Protein AF-A0A918QQN8-F1 (afdb_monomer_lite)

Structure (mmCIF, N/CA/C/O backbone):
data_AF-A0A918QQN8-F1
#
_entry.id   AF-A0A918QQN8-F1
#
loop_
_atom_site.group_PDB
_atom_site.id
_atom_site.type_symbol
_atom_site.label_atom_id
_atom_site.label_alt_id
_atom_site.label_comp_id
_atom_site.label_asym_id
_atom_site.label_entity_id
_atom_site.label_seq_id
_atom_site.pdbx_PDB_ins_code
_atom_site.Cartn_x
_atom_site.Cartn_y
_atom_site.Cartn_z
_atom_site.occupancy
_atom_site.B_iso_or_equiv
_atom_site.auth_seq_id
_atom_site.auth_comp_id
_atom_site.auth_asym_id
_atom_site.auth_atom_id
_atom_site.pdbx_PDB_model_num
ATOM 1 N N . MET A 1 1 ? 0.305 -62.716 -52.089 1.00 30.80 1 MET A N 1
ATOM 2 C CA . MET A 1 1 ? 0.899 -63.540 -53.167 1.00 30.80 1 MET A CA 1
ATOM 3 C C . MET A 1 1 ? 0.843 -62.728 -54.464 1.00 30.80 1 MET A C 1
ATOM 5 O O . MET A 1 1 ? -0.052 -61.901 -54.563 1.00 30.80 1 MET A O 1
ATOM 9 N N . PRO A 1 2 ? 1.844 -62.836 -55.351 1.00 50.31 2 PRO A N 1
ATOM 10 C CA . PRO A 1 2 ? 2.782 -61.751 -55.673 1.00 50.31 2 PRO A CA 1
ATOM 11 C C . PRO A 1 2 ? 2.694 -61.256 -57.132 1.00 50.31 2 PRO A C 1
ATOM 13 O O . PRO A 1 2 ? 1.933 -61.794 -57.926 1.00 50.31 2 PRO A O 1
ATOM 16 N N . GLY A 1 3 ? 3.556 -60.298 -57.487 1.00 36.44 3 GLY A N 1
ATOM 17 C CA . GLY A 1 3 ? 3.970 -60.026 -58.872 1.00 36.44 3 GLY A CA 1
ATOM 18 C C . GLY A 1 3 ? 3.580 -58.627 -59.341 1.00 36.44 3 GLY A C 1
ATOM 19 O O . GLY A 1 3 ? 2.497 -58.152 -59.041 1.00 36.44 3 GLY A O 1
ATOM 20 N N . SER A 1 4 ? 4.379 -57.873 -60.079 1.00 41.34 4 SER A N 1
ATOM 21 C CA . SER A 1 4 ? 5.733 -58.041 -60.599 1.00 41.34 4 SER A CA 1
ATOM 22 C C . SER A 1 4 ? 6.119 -56.665 -61.141 1.00 41.34 4 SER A C 1
ATOM 24 O O . SER A 1 4 ? 5.297 -55.979 -61.745 1.00 41.34 4 SER A O 1
ATOM 26 N N . VAL A 1 5 ? 7.367 -56.262 -60.929 1.00 53.16 5 VAL A N 1
ATOM 27 C CA . VAL A 1 5 ? 7.973 -55.092 -61.577 1.00 53.16 5 VAL A CA 1
ATOM 28 C C . VAL A 1 5 ? 8.322 -55.455 -63.023 1.00 53.16 5 VAL A C 1
ATOM 30 O O . VAL A 1 5 ? 8.781 -56.574 -63.262 1.00 53.16 5 VAL A O 1
ATOM 33 N N . PRO A 1 6 ? 8.220 -54.502 -63.964 1.00 57.19 6 PRO A N 1
ATOM 34 C CA . PRO A 1 6 ? 9.236 -54.415 -65.006 1.00 57.19 6 PRO A CA 1
ATOM 35 C C . PRO A 1 6 ? 9.886 -53.026 -65.118 1.00 57.19 6 PRO A C 1
ATOM 37 O O . PRO A 1 6 ? 9.308 -51.981 -64.824 1.00 57.19 6 PRO A O 1
ATOM 40 N N . CYS A 1 7 ? 11.152 -53.076 -65.526 1.00 34.06 7 CYS A N 1
ATOM 41 C CA . CYS A 1 7 ? 12.150 -52.016 -65.576 1.00 34.06 7 CYS A CA 1
ATOM 42 C C . CYS A 1 7 ? 12.069 -51.110 -66.823 1.00 34.06 7 CYS A C 1
ATOM 44 O O . CYS A 1 7 ? 12.014 -51.649 -67.919 1.00 34.06 7 CYS A O 1
ATOM 46 N N . ARG A 1 8 ? 12.263 -49.788 -66.593 1.00 43.94 8 ARG A N 1
ATOM 47 C CA . ARG A 1 8 ? 13.105 -48.766 -67.302 1.00 43.94 8 ARG A CA 1
ATOM 48 C C . ARG A 1 8 ? 12.922 -48.544 -68.833 1.00 43.94 8 ARG A C 1
ATOM 50 O O . ARG A 1 8 ? 12.445 -49.450 -69.492 1.00 43.94 8 ARG A O 1
ATOM 57 N N . PRO A 1 9 ? 13.330 -47.393 -69.444 1.00 47.00 9 PRO A N 1
ATOM 58 C CA . PRO A 1 9 ? 14.461 -46.517 -69.068 1.00 47.00 9 PRO A CA 1
ATOM 59 C C . PRO A 1 9 ? 14.286 -44.989 -69.291 1.00 47.00 9 PRO A C 1
ATOM 61 O O . PRO A 1 9 ? 13.305 -44.523 -69.848 1.00 47.00 9 PRO A O 1
ATOM 64 N N . GLY A 1 10 ? 15.325 -44.229 -68.914 1.00 37.50 10 GLY A N 1
ATOM 65 C CA . GLY A 1 10 ? 15.794 -43.074 -69.695 1.00 37.50 10 GLY A CA 1
ATOM 66 C C . GLY A 1 10 ? 15.182 -41.712 -69.370 1.00 37.50 10 GLY A C 1
ATOM 67 O O . GLY A 1 10 ? 14.059 -41.410 -69.749 1.00 37.50 10 GLY A O 1
ATOM 68 N N . GLY A 1 11 ? 15.974 -40.842 -68.744 1.00 39.84 11 GLY A N 1
ATOM 69 C CA . GLY A 1 11 ? 15.631 -39.431 -68.596 1.00 39.84 11 GLY A CA 1
ATOM 70 C C . GLY A 1 11 ? 16.639 -38.690 -67.733 1.00 39.84 11 GLY A C 1
ATOM 71 O O . GLY A 1 11 ? 16.365 -38.393 -66.574 1.00 39.84 11 GLY A O 1
ATOM 72 N N . GLU A 1 12 ? 17.821 -38.420 -68.288 1.00 49.06 12 GLU A N 1
ATOM 73 C CA . GLU A 1 12 ? 18.809 -37.500 -67.723 1.00 49.06 12 GLU A CA 1
ATOM 74 C C . GLU A 1 12 ? 18.225 -36.078 -67.666 1.00 49.06 12 GLU A C 1
ATOM 76 O O . GLU A 1 12 ? 18.348 -35.270 -68.583 1.00 49.06 12 GLU A O 1
ATOM 81 N N . GLY A 1 13 ? 17.549 -35.774 -66.561 1.00 41.72 13 GLY A N 1
ATOM 82 C CA . GLY A 1 13 ? 17.044 -34.449 -66.227 1.00 41.72 13 GLY A CA 1
ATOM 83 C C . GLY A 1 13 ? 18.041 -33.690 -65.360 1.00 41.72 13 GLY A C 1
ATOM 84 O O . GLY A 1 13 ? 17.935 -33.688 -64.139 1.00 41.72 13 GLY A O 1
ATOM 85 N N . ARG A 1 14 ? 19.026 -33.074 -66.017 1.00 49.31 14 ARG A N 1
ATOM 86 C CA . ARG A 1 14 ? 19.792 -31.882 -65.609 1.00 49.31 14 ARG A CA 1
ATOM 87 C C . ARG A 1 14 ? 19.347 -31.270 -64.261 1.00 49.31 14 ARG A C 1
ATOM 89 O O . ARG A 1 14 ? 18.366 -30.535 -64.200 1.00 49.31 14 ARG A O 1
ATOM 96 N N . THR A 1 15 ? 20.106 -31.512 -63.190 1.00 47.78 15 THR A N 1
ATOM 97 C CA . THR A 1 15 ? 19.9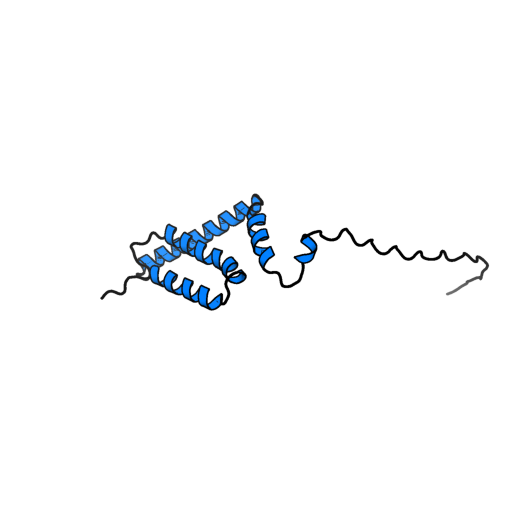47 -30.814 -61.903 1.00 47.78 15 THR A CA 1
ATOM 98 C C . THR A 1 15 ? 20.053 -29.298 -62.103 1.00 47.78 15 THR A C 1
ATOM 100 O O . THR A 1 15 ? 21.114 -28.833 -62.540 1.00 47.78 15 THR A O 1
ATOM 103 N N . PRO A 1 16 ? 19.033 -28.490 -61.761 1.00 48.69 16 PRO A N 1
ATOM 104 C CA . PRO A 1 16 ? 19.228 -27.055 -61.653 1.00 48.69 16 PRO A CA 1
ATOM 105 C C . PRO A 1 16 ? 20.166 -26.798 -60.472 1.00 48.69 16 PRO A C 1
ATOM 107 O O . PRO A 1 16 ? 19.935 -27.269 -59.355 1.00 48.69 16 PRO A O 1
ATOM 110 N N . ARG A 1 17 ? 21.254 -26.061 -60.725 1.00 49.69 17 ARG A N 1
ATOM 111 C CA . ARG A 1 17 ? 22.087 -25.477 -59.670 1.00 49.69 17 ARG A CA 1
ATOM 112 C C . ARG A 1 17 ? 21.149 -24.788 -58.680 1.00 49.69 17 ARG A C 1
ATOM 114 O O . ARG A 1 17 ? 20.506 -23.808 -59.043 1.00 49.69 17 ARG A O 1
ATOM 121 N N . ARG A 1 18 ? 21.084 -25.283 -57.440 1.00 46.62 18 ARG A N 1
ATOM 122 C CA . ARG A 1 18 ? 20.526 -24.520 -56.322 1.00 46.62 18 ARG A CA 1
ATOM 123 C C . ARG A 1 18 ? 21.328 -23.227 -56.237 1.00 46.62 18 ARG A C 1
ATOM 125 O O . ARG A 1 18 ? 22.468 -23.225 -55.776 1.00 46.62 18 ARG A O 1
ATOM 132 N N . THR A 1 19 ? 20.750 -22.136 -56.719 1.00 51.47 19 THR A N 1
ATOM 133 C CA . THR A 1 19 ? 21.184 -20.795 -56.365 1.00 51.47 19 THR A CA 1
ATOM 134 C C . THR A 1 19 ? 21.083 -20.699 -54.851 1.00 51.47 19 THR A C 1
ATOM 136 O O . THR A 1 19 ? 20.016 -20.830 -54.254 1.00 51.47 19 THR A O 1
ATOM 139 N N . ARG A 1 20 ? 22.245 -20.563 -54.215 1.00 48.91 20 ARG A N 1
ATOM 140 C CA . ARG A 1 20 ? 22.359 -20.197 -52.808 1.00 48.91 20 ARG A CA 1
ATOM 141 C C . ARG A 1 20 ? 21.507 -18.934 -52.613 1.00 48.91 20 ARG A C 1
ATOM 143 O O . ARG A 1 20 ? 21.721 -17.990 -53.375 1.00 48.91 20 ARG A O 1
ATOM 150 N N . PRO A 1 21 ? 20.548 -18.896 -51.670 1.00 48.25 21 PRO A N 1
ATOM 151 C CA . PRO A 1 21 ? 19.826 -17.662 -51.408 1.00 48.25 21 PRO A CA 1
ATOM 152 C C . PRO A 1 21 ? 20.854 -16.581 -51.072 1.00 48.25 21 PRO A C 1
ATOM 154 O O . PRO A 1 21 ? 21.801 -16.831 -50.315 1.00 48.25 21 PRO A O 1
ATOM 157 N N . ALA A 1 22 ? 20.701 -15.419 -51.706 1.00 54.31 22 ALA A N 1
ATOM 158 C CA . ALA A 1 22 ? 21.489 -14.242 -51.391 1.00 54.31 22 ALA A CA 1
ATOM 159 C C . ALA A 1 22 ? 21.465 -14.040 -49.871 1.00 54.31 22 ALA A C 1
ATOM 161 O O . ALA A 1 22 ? 20.416 -14.173 -49.235 1.00 54.31 22 ALA A O 1
ATOM 162 N N . ARG A 1 23 ? 22.635 -13.782 -49.273 1.00 54.88 23 ARG A N 1
ATOM 163 C CA . ARG A 1 23 ? 22.676 -13.329 -47.880 1.00 54.88 23 ARG A CA 1
ATOM 164 C C . ARG A 1 23 ? 21.786 -12.084 -47.791 1.00 54.88 23 ARG A C 1
ATOM 166 O O . ARG A 1 23 ? 21.899 -11.247 -48.684 1.00 54.88 23 ARG A O 1
ATOM 173 N N . PRO A 1 24 ? 20.923 -11.955 -46.769 1.00 50.28 24 PRO A N 1
ATOM 174 C CA . PRO A 1 24 ? 20.200 -10.712 -46.567 1.00 50.28 24 PRO A CA 1
ATOM 175 C C . PRO A 1 24 ? 21.231 -9.587 -46.457 1.00 50.28 24 PRO A C 1
ATOM 177 O O . PRO A 1 24 ? 22.166 -9.677 -45.655 1.00 50.28 24 PRO A O 1
ATOM 180 N N . GLU A 1 25 ? 21.084 -8.590 -47.328 1.00 49.50 25 GLU A N 1
ATOM 181 C CA . GLU A 1 25 ? 21.825 -7.333 -47.278 1.00 49.50 25 GLU A CA 1
ATOM 182 C C . GLU A 1 25 ? 21.813 -6.821 -45.828 1.00 49.50 25 GLU A C 1
ATOM 184 O O . GLU A 1 25 ? 20.748 -6.825 -45.195 1.00 49.50 25 GLU A O 1
ATOM 189 N N . PRO A 1 26 ? 22.964 -6.427 -45.254 1.00 50.88 26 PRO A N 1
ATOM 190 C CA . PRO A 1 26 ? 22.969 -5.813 -43.940 1.00 50.88 26 PRO A CA 1
ATOM 191 C C . PRO A 1 26 ? 22.121 -4.543 -44.020 1.00 50.88 26 PRO A C 1
ATOM 193 O O . PRO A 1 26 ? 22.478 -3.581 -44.696 1.00 50.88 26 PRO A O 1
ATOM 196 N N . GLY A 1 27 ? 20.967 -4.572 -43.347 1.00 51.53 27 GLY A N 1
ATOM 197 C CA . GLY A 1 27 ? 20.095 -3.412 -43.216 1.00 51.53 27 GLY A CA 1
ATOM 198 C C . GLY A 1 27 ? 20.876 -2.196 -42.703 1.00 51.53 27 GLY A C 1
ATOM 199 O O . GLY A 1 27 ? 21.907 -2.362 -42.039 1.00 51.53 27 GLY A O 1
ATOM 200 N N . PRO A 1 28 ? 20.407 -0.976 -43.013 1.00 51.06 28 PRO A N 1
ATOM 201 C CA . PRO A 1 28 ? 21.140 0.254 -42.741 1.00 51.06 28 PRO A CA 1
ATOM 202 C C . PRO A 1 28 ? 21.616 0.301 -41.280 1.00 51.06 28 PRO A C 1
ATOM 204 O O . PRO A 1 28 ? 20.854 -0.062 -40.374 1.00 51.06 28 PRO A O 1
ATOM 207 N N . PRO A 1 29 ? 22.862 0.733 -41.013 1.00 45.00 29 PRO A N 1
ATOM 208 C CA . PRO A 1 29 ? 23.375 0.782 -39.656 1.00 45.00 29 PRO A CA 1
ATOM 209 C C . PRO A 1 29 ? 22.547 1.769 -38.828 1.00 45.00 29 PRO A C 1
ATOM 211 O O . PRO A 1 29 ? 22.652 2.981 -38.989 1.00 45.00 29 PRO A O 1
ATOM 214 N N . GLY A 1 30 ? 21.745 1.231 -37.906 1.00 48.59 30 GLY A N 1
ATOM 215 C CA . GLY A 1 30 ? 21.179 2.003 -36.804 1.00 48.59 30 GLY A CA 1
ATOM 216 C C . GLY A 1 30 ? 19.660 2.135 -36.747 1.00 48.59 30 GLY A C 1
ATOM 217 O O . GLY A 1 30 ? 19.172 3.217 -36.432 1.00 48.59 30 GLY A O 1
ATOM 218 N N . SER A 1 31 ? 18.889 1.049 -36.862 1.00 46.59 31 SER A N 1
ATOM 219 C CA . SER A 1 31 ? 17.668 0.999 -36.047 1.00 46.59 31 SER A CA 1
ATOM 220 C C . SER A 1 31 ? 18.111 0.887 -34.583 1.00 46.59 31 SER A C 1
ATOM 222 O O . SER A 1 31 ? 18.563 -0.178 -34.149 1.00 46.59 31 SER A O 1
ATOM 224 N N . ARG A 1 32 ? 18.039 1.992 -33.824 1.00 52.75 32 ARG A N 1
ATOM 225 C CA . ARG A 1 32 ? 18.412 2.060 -32.393 1.00 52.75 32 ARG A CA 1
ATOM 226 C C . ARG A 1 32 ? 17.832 0.902 -31.567 1.00 52.75 32 ARG A C 1
ATOM 228 O O . ARG A 1 32 ? 18.455 0.493 -30.598 1.00 52.75 32 ARG A O 1
ATOM 235 N N . SER A 1 33 ? 16.715 0.321 -31.996 1.00 49.38 33 SER A N 1
ATOM 236 C CA . SER A 1 33 ? 16.014 -0.811 -31.384 1.00 49.38 33 SER A CA 1
ATOM 237 C C . SER A 1 33 ? 16.868 -2.081 -31.233 1.00 49.38 33 SER A C 1
ATOM 239 O O . SER A 1 33 ? 16.809 -2.745 -30.204 1.00 49.38 33 SER A O 1
ATOM 241 N N . GLY A 1 34 ? 17.738 -2.401 -32.200 1.00 48.09 34 GLY A N 1
ATOM 242 C CA . GLY A 1 34 ? 18.503 -3.660 -32.196 1.00 48.09 34 GLY A CA 1
ATOM 243 C C . GLY A 1 34 ? 19.565 -3.763 -31.093 1.00 48.09 34 GLY A C 1
ATOM 244 O O . GLY A 1 34 ? 19.986 -4.859 -30.730 1.00 48.09 34 GLY A O 1
ATOM 245 N N . ARG A 1 35 ? 19.990 -2.630 -30.518 1.00 46.50 35 ARG A N 1
ATOM 246 C CA . ARG A 1 35 ? 20.992 -2.591 -29.440 1.00 46.50 35 ARG A CA 1
ATOM 247 C C . ARG A 1 35 ? 20.383 -2.833 -28.053 1.00 46.50 35 ARG A C 1
ATOM 249 O O . ARG A 1 35 ? 21.113 -3.213 -27.141 1.00 46.50 35 ARG A O 1
ATOM 256 N N . PHE A 1 36 ? 19.067 -2.669 -27.907 1.00 46.59 36 PHE A N 1
ATOM 257 C CA . PHE A 1 36 ? 18.356 -2.778 -26.628 1.00 46.59 36 PHE A CA 1
ATOM 258 C C . PHE A 1 36 ? 17.763 -4.168 -26.352 1.00 46.59 36 PHE A C 1
ATOM 260 O O . PHE A 1 36 ? 17.348 -4.433 -25.231 1.00 46.59 36 PHE A O 1
ATOM 267 N N . HIS A 1 37 ? 17.804 -5.093 -27.318 1.00 50.19 37 HIS A N 1
ATOM 268 C CA . HIS A 1 37 ? 17.342 -6.481 -27.150 1.00 50.19 37 HIS A CA 1
ATOM 269 C C . HIS A 1 37 ? 18.414 -7.444 -26.606 1.00 50.19 37 HIS A C 1
ATOM 271 O O . HIS A 1 37 ? 18.256 -8.663 -26.689 1.00 50.19 37 HIS A O 1
ATOM 277 N N . ARG A 1 38 ? 19.524 -6.939 -26.046 1.00 41.06 38 ARG A N 1
ATOM 278 C CA . ARG A 1 38 ? 20.505 -7.814 -25.392 1.00 41.06 38 ARG A CA 1
ATOM 279 C C . ARG A 1 38 ? 19.979 -8.298 -24.032 1.00 41.06 38 ARG A C 1
ATOM 281 O O . ARG A 1 38 ? 19.536 -7.469 -23.233 1.00 41.06 38 ARG A O 1
ATOM 288 N N . PRO A 1 39 ? 20.095 -9.604 -23.722 1.00 43.88 39 PRO A N 1
ATOM 289 C CA . PRO A 1 39 ? 19.840 -10.120 -22.380 1.00 43.88 39 PRO A CA 1
ATOM 290 C C . PRO A 1 39 ? 20.684 -9.345 -21.358 1.00 43.88 39 PRO A C 1
ATOM 292 O O . PRO A 1 39 ? 21.909 -9.328 -21.457 1.00 43.88 39 PRO A O 1
ATOM 295 N N . GLY A 1 40 ? 20.028 -8.656 -20.419 1.00 51.44 40 GLY A N 1
ATOM 296 C CA . GLY A 1 40 ? 20.685 -7.865 -19.368 1.00 51.44 40 GLY A CA 1
ATOM 297 C C . GLY A 1 40 ? 20.325 -6.374 -19.316 1.00 51.44 40 GLY A C 1
ATOM 298 O O . GLY A 1 40 ? 20.652 -5.725 -18.326 1.00 51.44 40 GLY A O 1
ATOM 299 N N . PHE A 1 41 ? 19.612 -5.820 -20.306 1.00 43.00 41 PHE A N 1
ATOM 300 C CA . PHE A 1 41 ? 19.218 -4.403 -20.295 1.00 43.00 41 PHE A CA 1
ATOM 301 C C . PHE A 1 41 ? 17.875 -4.186 -19.567 1.00 43.00 41 PHE A C 1
ATOM 303 O O . PHE A 1 41 ? 16.804 -4.193 -20.166 1.00 43.00 41 PHE A O 1
ATOM 310 N N . ARG A 1 42 ? 17.920 -4.013 -18.239 1.00 52.38 42 ARG A N 1
ATOM 311 C CA . ARG A 1 42 ? 16.724 -3.912 -17.367 1.00 52.38 42 ARG A CA 1
ATOM 312 C C . ARG A 1 42 ? 15.996 -2.556 -17.418 1.00 52.38 42 ARG A C 1
ATOM 314 O O . ARG A 1 42 ? 14.915 -2.438 -16.855 1.00 52.38 42 ARG A O 1
ATOM 321 N N . GLY A 1 43 ? 16.554 -1.551 -18.101 1.00 48.34 43 GLY A N 1
ATOM 322 C CA . GLY A 1 43 ? 15.974 -0.201 -18.194 1.00 48.34 43 GLY A CA 1
ATOM 323 C C . GLY A 1 43 ? 14.815 -0.048 -19.190 1.00 48.34 43 GLY A C 1
ATOM 324 O O . GLY A 1 43 ? 14.014 0.867 -19.044 1.00 48.34 43 GLY A O 1
ATOM 325 N N . PHE A 1 44 ? 14.679 -0.950 -20.171 1.00 45.75 44 PHE A N 1
ATOM 326 C CA . PHE A 1 44 ? 13.593 -0.899 -21.167 1.00 45.75 44 PHE A CA 1
ATOM 327 C C . PHE A 1 44 ? 12.228 -1.317 -20.583 1.00 45.75 44 PHE A C 1
ATOM 329 O O . PHE A 1 44 ? 11.191 -0.831 -21.017 1.00 45.75 44 PHE A O 1
ATOM 336 N N . LEU A 1 45 ? 12.218 -2.141 -19.529 1.00 50.84 45 LEU A N 1
ATOM 337 C CA . LEU A 1 45 ? 10.987 -2.667 -18.921 1.00 50.84 45 LEU A CA 1
ATOM 338 C C . LEU A 1 45 ? 10.180 -1.610 -18.144 1.00 50.84 45 LEU A C 1
ATOM 340 O O . LEU A 1 45 ? 8.978 -1.777 -17.958 1.00 50.84 45 LEU A O 1
ATOM 344 N N . PHE A 1 46 ? 10.811 -0.509 -17.724 1.00 47.31 46 PHE A N 1
ATOM 345 C CA . PHE A 1 46 ? 10.133 0.573 -16.995 1.00 47.31 46 PHE A CA 1
ATOM 346 C C . PHE A 1 46 ? 9.452 1.582 -17.911 1.00 47.31 46 PHE A C 1
ATOM 348 O O . PHE A 1 46 ? 8.476 2.194 -17.495 1.00 47.31 46 PHE A O 1
ATOM 355 N N . ALA A 1 47 ? 9.941 1.734 -19.144 1.00 45.50 47 ALA A N 1
ATOM 356 C CA . ALA A 1 47 ? 9.288 2.558 -20.155 1.00 45.50 47 ALA A CA 1
ATOM 357 C C . ALA A 1 47 ? 8.084 1.833 -20.781 1.00 45.50 47 ALA A C 1
ATOM 359 O O . ALA A 1 47 ? 7.092 2.474 -21.112 1.00 45.50 47 ALA A O 1
ATOM 360 N N . ASP A 1 48 ? 8.150 0.502 -20.898 1.00 49.91 48 ASP A N 1
ATOM 361 C CA . ASP A 1 48 ? 7.091 -0.294 -21.525 1.00 49.91 48 ASP A CA 1
ATOM 362 C C . ASP A 1 48 ? 5.914 -0.563 -20.568 1.00 49.91 48 ASP A C 1
ATOM 364 O O . ASP A 1 48 ? 4.765 -0.570 -20.987 1.00 49.91 48 ASP A O 1
ATOM 368 N N . ALA A 1 49 ? 6.147 -0.693 -19.255 1.00 53.50 49 ALA A N 1
ATOM 369 C CA . ALA A 1 49 ? 5.071 -0.929 -18.283 1.00 53.50 49 ALA A CA 1
ATOM 370 C C . ALA A 1 49 ? 4.140 0.286 -18.084 1.00 53.50 49 ALA A C 1
ATOM 372 O O . ALA A 1 49 ? 2.924 0.125 -17.976 1.00 53.50 49 ALA A O 1
ATOM 373 N N . THR A 1 50 ? 4.685 1.506 -18.066 1.00 54.31 50 THR A N 1
ATOM 374 C CA . THR A 1 50 ? 3.884 2.744 -18.051 1.00 54.31 50 THR A CA 1
ATOM 375 C C . THR A 1 50 ? 3.244 3.018 -19.407 1.00 54.31 50 THR A C 1
ATOM 377 O O . THR A 1 50 ? 2.100 3.461 -19.442 1.00 54.31 50 THR A O 1
ATOM 380 N N . ALA A 1 51 ? 3.912 2.684 -20.518 1.00 51.94 51 ALA A N 1
ATOM 381 C CA . ALA A 1 51 ? 3.310 2.754 -21.850 1.00 51.94 51 ALA A CA 1
ATOM 382 C C . ALA A 1 51 ? 2.140 1.762 -22.022 1.00 51.94 51 ALA A C 1
ATOM 384 O O . ALA A 1 51 ? 1.096 2.144 -22.547 1.00 51.94 51 ALA A O 1
ATOM 385 N N . LEU A 1 52 ? 2.253 0.526 -21.514 1.00 50.09 52 LEU A N 1
ATOM 386 C CA . LEU A 1 52 ? 1.158 -0.454 -21.496 1.00 50.09 52 LEU A CA 1
ATOM 387 C C . LEU A 1 52 ? -0.003 -0.022 -20.590 1.00 50.09 52 LEU A C 1
ATOM 389 O O . LEU A 1 52 ? -1.154 -0.309 -20.910 1.00 50.09 52 LEU A O 1
ATOM 393 N N . ALA A 1 53 ? 0.255 0.713 -19.504 1.00 56.12 53 ALA A N 1
ATOM 394 C CA . ALA A 1 53 ? -0.803 1.266 -18.652 1.00 56.12 53 ALA A CA 1
ATOM 395 C C . ALA A 1 53 ? -1.715 2.281 -19.380 1.00 56.12 53 ALA A C 1
ATOM 397 O O . ALA A 1 53 ? -2.785 2.615 -18.870 1.00 56.12 53 ALA A O 1
ATOM 398 N N . HIS A 1 54 ? -1.322 2.751 -20.572 1.00 55.75 54 HIS A N 1
ATOM 399 C CA . HIS A 1 54 ? -2.130 3.617 -21.433 1.00 55.75 54 HIS A CA 1
ATOM 400 C C . HIS A 1 54 ? -3.007 2.860 -22.444 1.00 55.75 54 HIS A C 1
ATOM 402 O O . HIS A 1 54 ? -3.799 3.496 -23.141 1.00 55.75 54 HIS A O 1
ATOM 408 N N . ALA A 1 55 ? -2.932 1.525 -22.512 1.00 59.19 55 ALA A N 1
ATOM 409 C CA . ALA A 1 55 ? -3.968 0.747 -23.186 1.00 59.19 55 ALA A CA 1
ATOM 410 C C . ALA A 1 55 ? -5.268 0.855 -22.361 1.00 59.19 55 ALA A C 1
ATOM 412 O O . ALA A 1 55 ? -5.245 0.533 -21.173 1.00 59.19 55 ALA A O 1
ATOM 413 N N . PRO A 1 56 ? -6.390 1.330 -22.932 1.00 63.31 56 PRO A N 1
ATOM 414 C CA . PRO A 1 56 ? -7.538 1.810 -22.156 1.00 63.31 56 PRO A CA 1
ATOM 415 C C . PRO A 1 56 ? -8.147 0.744 -21.234 1.00 63.31 56 PRO A C 1
ATOM 417 O O . PRO A 1 56 ? -8.375 1.020 -20.054 1.00 63.31 56 PRO A O 1
ATOM 420 N N . ASP A 1 57 ? -8.314 -0.482 -21.732 1.00 70.75 57 ASP A N 1
ATOM 421 C CA . ASP A 1 57 ? -8.888 -1.592 -20.960 1.00 70.75 57 ASP A CA 1
ATOM 422 C C . ASP A 1 57 ? -7.932 -2.082 -19.861 1.00 70.75 57 ASP A C 1
ATOM 424 O O . ASP A 1 57 ? -8.344 -2.375 -18.736 1.00 70.75 57 ASP A O 1
ATOM 428 N N . LEU A 1 58 ? -6.628 -2.106 -20.157 1.00 77.38 58 LEU A N 1
ATOM 429 C CA . LEU A 1 58 ? -5.595 -2.473 -19.188 1.00 77.38 58 LEU A CA 1
ATOM 430 C C . LEU A 1 58 ? -5.453 -1.402 -18.099 1.00 77.38 58 LEU A C 1
ATOM 432 O O . LEU A 1 58 ? -5.305 -1.731 -16.924 1.00 77.38 58 LEU A O 1
ATOM 436 N N . GLY A 1 59 ? -5.545 -0.125 -18.468 1.00 77.06 59 GLY A N 1
ATOM 437 C CA . GLY A 1 59 ? -5.494 0.999 -17.542 1.00 77.06 59 GLY A CA 1
ATOM 438 C C . GLY A 1 59 ? -6.653 0.991 -16.546 1.00 77.06 59 GLY A C 1
ATOM 439 O O . GLY A 1 59 ? -6.438 1.271 -15.368 1.00 77.06 59 GLY A O 1
ATOM 440 N N . GLU A 1 60 ? -7.866 0.634 -16.977 1.00 84.06 60 GLU A N 1
ATOM 441 C CA . GLU A 1 60 ? -9.017 0.512 -16.073 1.00 84.06 60 GLU A CA 1
ATOM 442 C C . GLU A 1 60 ? -8.875 -0.674 -15.117 1.00 84.06 60 GLU A C 1
ATOM 444 O O . GLU A 1 60 ? -9.004 -0.499 -13.905 1.00 84.06 60 GLU A O 1
ATOM 449 N N . ALA A 1 61 ? -8.508 -1.853 -15.625 1.00 85.50 61 ALA A N 1
ATOM 450 C CA . ALA A 1 61 ? -8.242 -3.010 -14.774 1.00 85.50 61 ALA A CA 1
ATOM 451 C C . ALA A 1 61 ? -7.138 -2.712 -13.739 1.00 85.50 61 ALA A C 1
ATOM 453 O O . ALA A 1 61 ? -7.287 -3.010 -12.553 1.00 85.50 61 ALA A O 1
ATOM 454 N N . LEU A 1 62 ? -6.055 -2.043 -14.152 1.00 84.75 62 LEU A N 1
ATOM 455 C CA . LEU A 1 62 ? -4.984 -1.610 -13.252 1.00 84.75 62 LEU A CA 1
ATOM 456 C C . LEU A 1 62 ? -5.479 -0.611 -12.200 1.00 84.75 62 LEU A C 1
ATOM 458 O O . LEU A 1 62 ? -5.098 -0.723 -11.034 1.00 84.75 62 LEU A O 1
ATOM 462 N N . ARG A 1 63 ? -6.327 0.358 -12.568 1.00 87.00 63 ARG A N 1
ATOM 463 C CA . ARG A 1 63 ? -6.935 1.284 -11.597 1.00 87.00 63 ARG A CA 1
ATOM 464 C C . ARG A 1 63 ? -7.750 0.528 -10.554 1.00 87.00 63 ARG A C 1
ATOM 466 O O . ARG A 1 63 ? -7.572 0.776 -9.362 1.00 87.00 63 ARG A O 1
ATOM 473 N N . GLN A 1 64 ? -8.580 -0.420 -10.979 1.00 91.50 64 GLN A N 1
ATOM 474 C CA . GLN A 1 64 ? -9.412 -1.220 -10.079 1.00 91.50 64 GLN A CA 1
ATOM 475 C C . GLN A 1 64 ? -8.571 -2.058 -9.113 1.00 91.50 64 GLN A C 1
ATOM 477 O O . GLN A 1 64 ? -8.876 -2.106 -7.921 1.00 91.50 64 GLN A O 1
ATOM 482 N N . VAL A 1 65 ? -7.473 -2.653 -9.591 1.00 92.25 65 VAL A N 1
ATOM 483 C CA . VAL A 1 65 ? -6.532 -3.393 -8.738 1.00 92.25 65 VAL A CA 1
ATOM 484 C C . VAL A 1 65 ? -5.921 -2.480 -7.675 1.00 92.25 65 VAL A C 1
ATOM 486 O O . VAL A 1 65 ? -5.984 -2.806 -6.491 1.00 92.25 65 VAL A O 1
ATOM 489 N N . HIS A 1 66 ? -5.388 -1.313 -8.053 1.00 91.69 66 HIS A N 1
ATOM 490 C CA . HIS A 1 66 ? -4.806 -0.382 -7.079 1.00 91.69 66 HIS A CA 1
ATOM 491 C C . HIS A 1 66 ? -5.841 0.115 -6.061 1.00 91.69 66 HIS A C 1
ATOM 493 O O . HIS A 1 66 ? -5.557 0.141 -4.864 1.00 91.69 66 HIS A O 1
ATOM 499 N N . GLN A 1 67 ? -7.055 0.448 -6.510 1.00 95.50 67 GLN A N 1
ATOM 500 C CA . GLN A 1 67 ? -8.154 0.845 -5.624 1.00 95.50 67 GLN A CA 1
ATOM 501 C C . GLN A 1 67 ? -8.549 -0.277 -4.658 1.00 95.50 67 GLN A C 1
ATOM 503 O O . GLN A 1 67 ? -8.834 -0.018 -3.489 1.00 95.50 67 GLN A O 1
ATOM 508 N N . HIS A 1 68 ? -8.570 -1.527 -5.125 1.00 97.00 68 HIS A N 1
ATOM 509 C CA . HIS A 1 68 ? -8.886 -2.676 -4.287 1.00 97.00 68 HIS A CA 1
ATOM 510 C C . HIS A 1 68 ? -7.814 -2.915 -3.217 1.00 97.00 68 HIS A C 1
ATOM 512 O O . HIS A 1 68 ? -8.153 -3.085 -2.046 1.00 97.00 68 HIS A O 1
ATOM 518 N N . VAL A 1 69 ? -6.533 -2.850 -3.591 1.00 96.25 69 VAL A N 1
ATOM 519 C CA . VAL A 1 69 ? -5.412 -2.963 -2.646 1.00 96.25 69 VAL A CA 1
ATOM 520 C C . VAL A 1 69 ? -5.453 -1.836 -1.612 1.00 96.25 69 VAL A C 1
ATOM 522 O O . VAL A 1 69 ? -5.342 -2.105 -0.417 1.00 96.25 69 VAL A O 1
ATOM 525 N N . ALA A 1 70 ? -5.675 -0.589 -2.041 1.00 97.75 70 ALA A N 1
ATOM 526 C CA . ALA A 1 70 ? -5.807 0.545 -1.129 1.00 97.75 70 ALA A CA 1
ATOM 527 C C . ALA A 1 70 ? -6.957 0.340 -0.127 1.00 97.75 70 ALA A C 1
ATOM 529 O O . ALA A 1 70 ? -6.794 0.603 1.060 1.00 97.75 70 ALA A O 1
ATOM 530 N N . ARG A 1 71 ? -8.098 -0.200 -0.570 1.00 98.62 71 ARG A N 1
ATOM 531 C CA . ARG A 1 71 ? -9.233 -0.503 0.315 1.00 98.62 71 ARG A CA 1
ATOM 532 C C . ARG A 1 71 ? -8.886 -1.553 1.371 1.00 98.62 71 ARG A C 1
ATOM 534 O O . ARG A 1 71 ? -9.125 -1.320 2.548 1.00 98.62 71 ARG A O 1
ATOM 541 N N . ILE A 1 72 ? -8.259 -2.661 0.968 1.00 98.50 72 ILE A N 1
ATOM 542 C CA . ILE A 1 72 ? -7.824 -3.717 1.899 1.00 98.50 72 ILE A CA 1
ATOM 543 C C . ILE A 1 72 ? -6.861 -3.156 2.953 1.00 98.50 72 ILE A C 1
ATOM 545 O O . ILE A 1 72 ? -6.973 -3.480 4.137 1.00 98.50 72 ILE A O 1
ATOM 549 N N . LEU A 1 73 ? -5.915 -2.313 2.532 1.00 98.31 73 LEU A N 1
ATOM 550 C CA . LEU A 1 73 ? -4.969 -1.671 3.441 1.00 98.31 73 LEU A CA 1
ATOM 551 C C . LEU A 1 73 ? -5.672 -0.702 4.396 1.00 98.31 73 LEU A C 1
ATOM 553 O O . LEU A 1 73 ? -5.369 -0.717 5.585 1.00 98.31 73 LEU A O 1
ATOM 557 N N . ALA A 1 74 ? -6.633 0.089 3.916 1.00 98.56 74 ALA A N 1
ATOM 558 C CA . ALA A 1 74 ? -7.417 0.982 4.764 1.00 98.56 74 ALA A CA 1
ATOM 559 C C . ALA A 1 74 ? -8.200 0.197 5.830 1.00 98.56 74 ALA A C 1
ATOM 561 O O . ALA A 1 74 ? -8.140 0.543 7.009 1.00 98.56 74 ALA A O 1
ATOM 562 N N . ASP A 1 75 ? -8.842 -0.913 5.453 1.00 98.56 75 ASP A N 1
ATOM 563 C CA . ASP A 1 75 ? -9.559 -1.786 6.390 1.00 98.56 75 ASP A CA 1
ATOM 564 C C . ASP A 1 75 ? -8.617 -2.414 7.429 1.00 98.56 75 ASP A C 1
ATOM 566 O O . ASP A 1 75 ? -8.959 -2.563 8.606 1.00 98.56 75 ASP A O 1
ATOM 570 N N . LEU A 1 76 ? -7.402 -2.791 7.019 1.00 98.19 76 LEU A N 1
ATOM 571 C CA . LEU A 1 76 ? -6.377 -3.299 7.930 1.00 98.19 76 LEU A CA 1
ATOM 572 C C . LEU A 1 76 ? -5.902 -2.218 8.911 1.00 98.19 76 LEU A C 1
ATOM 574 O O . LEU A 1 76 ? -5.796 -2.494 10.103 1.00 98.19 76 LEU A O 1
ATOM 578 N N . LEU A 1 77 ? -5.689 -0.990 8.441 1.00 98.06 77 LEU A N 1
ATOM 579 C CA . LEU A 1 77 ? -5.319 0.146 9.287 1.00 98.06 77 LEU A CA 1
ATOM 580 C C . LEU A 1 77 ? -6.435 0.512 10.272 1.00 98.06 77 LEU A C 1
ATOM 582 O O . LEU A 1 77 ? -6.149 0.770 11.437 1.00 98.06 77 LEU A O 1
ATOM 586 N N . CYS A 1 78 ? -7.702 0.478 9.852 1.00 98.12 78 CYS A N 1
ATOM 587 C CA . CYS A 1 78 ? -8.849 0.682 10.741 1.00 98.12 78 CYS A CA 1
ATOM 588 C C . CYS A 1 78 ? -8.904 -0.373 11.853 1.00 98.12 78 CYS A C 1
ATOM 590 O O . CYS A 1 78 ? -9.079 -0.027 13.021 1.00 98.12 78 CYS A O 1
ATOM 592 N N . ARG A 1 79 ? -8.693 -1.652 11.513 1.00 97.94 79 ARG A N 1
ATOM 593 C CA . ARG A 1 79 ? -8.601 -2.732 12.509 1.00 97.94 79 ARG A CA 1
ATOM 594 C C . ARG A 1 79 ? -7.423 -2.530 13.460 1.00 97.94 79 ARG A C 1
ATOM 596 O O . ARG A 1 79 ? -7.604 -2.657 14.665 1.00 97.94 79 ARG A O 1
ATOM 603 N N . GLY A 1 80 ? -6.258 -2.145 12.941 1.00 96.38 80 GLY A N 1
ATOM 604 C CA . GLY A 1 80 ? -5.088 -1.818 13.759 1.00 96.38 80 GLY A CA 1
ATOM 605 C C . GLY A 1 80 ? -5.333 -0.639 14.706 1.00 96.38 80 GLY A C 1
ATOM 606 O O . GLY A 1 80 ? -4.929 -0.693 15.861 1.00 96.38 80 GLY A O 1
ATOM 607 N N . ARG A 1 81 ? -6.062 0.399 14.271 1.00 96.06 81 ARG A N 1
ATOM 608 C CA . ARG A 1 81 ? -6.459 1.528 15.134 1.00 96.06 81 ARG A CA 1
ATOM 609 C C . ARG A 1 81 ? -7.395 1.079 16.251 1.00 96.06 81 ARG A C 1
ATOM 611 O O . ARG A 1 81 ? -7.199 1.478 17.393 1.00 96.06 81 ARG A O 1
ATOM 618 N N . ALA A 1 82 ? -8.376 0.232 15.937 1.00 96.06 82 ALA A N 1
ATOM 619 C CA . ALA A 1 82 ? -9.289 -0.326 16.934 1.00 96.06 82 ALA A CA 1
ATOM 620 C C . ALA A 1 82 ? -8.568 -1.229 17.954 1.00 96.06 82 ALA A C 1
ATOM 622 O O . ALA A 1 82 ? -8.952 -1.255 19.119 1.00 96.06 82 ALA A O 1
ATOM 623 N N . ALA A 1 83 ? -7.517 -1.934 17.527 1.00 96.12 83 ALA A N 1
ATOM 624 C CA . ALA A 1 83 ? -6.678 -2.769 18.387 1.00 96.12 83 ALA A CA 1
ATOM 625 C C . ALA A 1 83 ? -5.607 -1.985 19.172 1.00 96.12 83 ALA A C 1
ATOM 627 O O . ALA A 1 83 ? -5.003 -2.533 20.088 1.00 96.12 83 ALA A O 1
ATOM 628 N N . GLY A 1 84 ? -5.363 -0.715 18.830 1.00 95.62 84 GLY A N 1
ATOM 629 C CA . GLY A 1 84 ? -4.288 0.089 19.417 1.00 95.62 84 GLY A CA 1
ATOM 630 C C . GLY A 1 84 ? -2.901 -0.151 18.807 1.00 95.62 84 GLY A C 1
ATOM 631 O O . GLY A 1 84 ? -1.926 0.401 19.303 1.00 95.62 84 GLY A O 1
ATOM 632 N N . ASP A 1 85 ? -2.796 -0.913 17.715 1.00 95.62 85 ASP A N 1
ATOM 633 C CA . ASP A 1 85 ? -1.540 -1.201 17.001 1.00 95.62 85 ASP A CA 1
ATOM 634 C C . ASP A 1 85 ? -1.119 -0.088 16.029 1.00 95.62 85 ASP A C 1
ATOM 636 O O . ASP A 1 85 ? 0.018 -0.055 15.548 1.00 95.62 85 ASP A O 1
ATOM 640 N N . VAL A 1 86 ? -2.046 0.817 15.704 1.00 96.62 86 VAL A N 1
ATOM 641 C CA . VAL A 1 86 ? -1.865 1.931 14.766 1.00 96.62 86 VAL A CA 1
ATOM 642 C C . VAL A 1 86 ? -2.308 3.226 15.440 1.00 96.62 86 VAL A C 1
ATOM 644 O O . VAL A 1 86 ? -3.347 3.265 16.100 1.00 96.62 86 VAL A O 1
ATOM 647 N N . ARG A 1 87 ? -1.535 4.302 15.258 1.00 95.88 87 ARG A N 1
ATOM 648 C CA . ARG A 1 87 ? -1.848 5.628 15.816 1.00 95.88 87 ARG A CA 1
ATOM 649 C C . ARG A 1 87 ? -3.221 6.135 15.356 1.00 95.88 87 ARG A C 1
ATOM 651 O O . ARG A 1 87 ? -3.662 5.880 14.237 1.00 95.88 87 ARG A O 1
ATOM 658 N N . THR A 1 88 ? -3.914 6.861 16.225 1.00 95.31 88 THR A N 1
ATOM 659 C CA . THR A 1 88 ? -5.326 7.225 16.030 1.00 95.31 88 THR A CA 1
ATOM 660 C C . THR A 1 88 ? -5.543 8.542 15.293 1.00 95.31 88 THR A C 1
ATOM 662 O O . THR A 1 88 ? -6.681 8.874 14.991 1.00 95.31 88 THR A O 1
ATOM 665 N N . ASP A 1 89 ? -4.495 9.281 14.968 1.00 94.50 89 ASP A N 1
ATOM 666 C CA . ASP A 1 89 ? -4.547 10.591 14.313 1.00 94.50 89 ASP A CA 1
ATOM 667 C C . ASP A 1 89 ? -4.240 10.541 12.808 1.00 94.50 89 ASP A C 1
ATOM 669 O O . ASP A 1 89 ? -4.297 11.566 12.133 1.00 94.50 89 ASP A O 1
ATOM 673 N N . ILE A 1 90 ? -3.959 9.357 12.253 1.00 93.06 90 ILE A N 1
ATOM 674 C CA . ILE A 1 90 ? -3.814 9.182 10.803 1.00 93.06 90 ILE A CA 1
ATOM 675 C C . ILE A 1 90 ? -5.153 8.850 10.144 1.00 93.06 90 ILE A C 1
ATOM 677 O O . ILE A 1 90 ? -5.940 8.042 10.648 1.00 93.06 90 ILE A O 1
ATOM 681 N N . ASP A 1 91 ? -5.391 9.424 8.968 1.00 96.19 91 ASP A N 1
ATOM 682 C CA . ASP A 1 91 ? -6.463 8.974 8.087 1.00 96.19 91 ASP A CA 1
ATOM 683 C C . ASP A 1 91 ? -6.077 7.642 7.420 1.00 96.19 91 ASP A C 1
ATOM 685 O O . ASP A 1 91 ? -5.033 7.531 6.771 1.00 96.19 91 ASP A O 1
ATOM 689 N N . ALA A 1 92 ? -6.921 6.618 7.578 1.00 96.94 92 ALA A N 1
ATOM 690 C CA . ALA A 1 92 ? -6.625 5.265 7.107 1.00 96.94 92 ALA A CA 1
ATOM 691 C C . ALA A 1 92 ? -6.600 5.174 5.573 1.00 96.94 92 ALA A C 1
ATOM 693 O O . ALA A 1 92 ? -5.774 4.450 5.017 1.00 96.94 92 ALA A O 1
ATOM 694 N N . GLY A 1 93 ? -7.466 5.928 4.886 1.00 97.75 93 GLY A N 1
ATOM 695 C CA . GLY A 1 93 ? -7.512 5.954 3.422 1.00 97.75 93 GLY A CA 1
ATOM 696 C C . GLY A 1 93 ? -6.255 6.583 2.821 1.00 97.75 93 GLY A C 1
ATOM 697 O O . GLY A 1 93 ? -5.630 6.016 1.925 1.00 97.75 93 GLY A O 1
ATOM 698 N N . THR A 1 94 ? -5.837 7.722 3.364 1.00 97.81 94 THR A N 1
ATOM 699 C CA . THR A 1 94 ? -4.617 8.429 2.963 1.00 97.81 94 THR A CA 1
ATOM 700 C C . THR A 1 94 ? -3.375 7.581 3.232 1.00 97.81 94 THR A C 1
ATOM 702 O O . THR A 1 94 ? -2.531 7.419 2.348 1.00 97.81 94 THR A O 1
ATOM 705 N N . ALA A 1 95 ? -3.277 6.973 4.418 1.00 97.44 95 ALA A N 1
ATOM 706 C CA . ALA A 1 95 ? -2.170 6.084 4.763 1.00 97.44 95 ALA A CA 1
ATOM 707 C C . ALA A 1 95 ? -2.113 4.840 3.856 1.00 97.4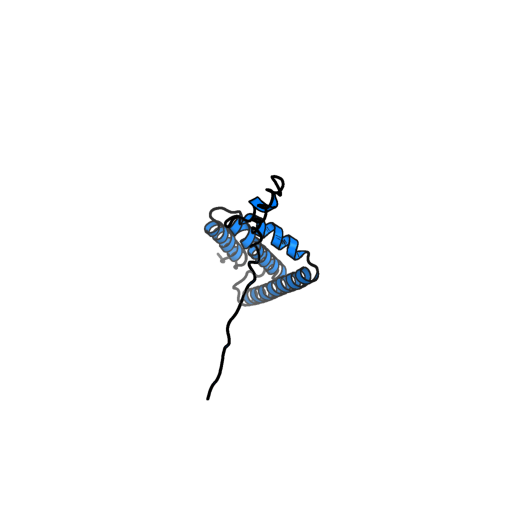4 95 ALA A C 1
ATOM 709 O O . ALA A 1 95 ? -1.027 4.429 3.447 1.00 97.44 95 ALA A O 1
ATOM 710 N N . ALA A 1 96 ? -3.260 4.275 3.471 1.00 98.12 96 ALA A N 1
ATOM 711 C CA . ALA A 1 96 ? -3.311 3.165 2.527 1.00 98.12 96 ALA A CA 1
ATOM 712 C C . ALA A 1 96 ? -2.766 3.541 1.139 1.00 98.12 96 ALA A C 1
ATOM 714 O O . ALA A 1 96 ? -1.935 2.820 0.588 1.00 98.12 96 ALA A O 1
ATOM 715 N N . TRP A 1 97 ? -3.172 4.686 0.584 1.00 97.75 97 TRP A N 1
ATOM 716 C CA . TRP A 1 97 ? -2.648 5.169 -0.700 1.00 97.75 97 TRP A CA 1
ATOM 717 C C . TRP A 1 97 ? -1.158 5.506 -0.652 1.00 97.75 97 TRP A C 1
ATOM 719 O O . TRP A 1 97 ? -0.424 5.257 -1.616 1.00 97.75 97 TRP A O 1
ATOM 729 N N . TRP A 1 98 ? -0.684 6.013 0.482 1.00 97.19 98 TRP A N 1
ATOM 730 C CA . TRP A 1 98 ? 0.739 6.222 0.707 1.00 97.19 98 TRP A CA 1
ATOM 731 C C . TRP A 1 98 ? 1.521 4.895 0.703 1.00 97.19 98 TRP A C 1
ATOM 733 O O . TRP A 1 98 ? 2.534 4.788 0.007 1.00 97.19 98 TRP A O 1
ATOM 743 N N . LEU A 1 99 ? 1.017 3.849 1.369 1.00 96.31 99 LEU A N 1
ATOM 744 C CA . LEU A 1 99 ? 1.614 2.506 1.330 1.00 96.31 99 LEU A CA 1
ATOM 745 C C . LEU A 1 99 ? 1.617 1.906 -0.085 1.00 96.31 99 LEU A C 1
ATOM 747 O O . LEU A 1 99 ? 2.629 1.348 -0.513 1.00 96.31 99 LEU A O 1
ATOM 751 N N . VAL A 1 100 ? 0.523 2.057 -0.841 1.00 95.25 100 VAL A N 1
ATOM 752 C CA . VAL A 1 100 ? 0.462 1.646 -2.257 1.00 95.25 100 VAL A CA 1
ATOM 753 C C . VAL A 1 100 ? 1.537 2.358 -3.077 1.00 95.25 100 VAL A C 1
ATOM 755 O O . VAL A 1 100 ? 2.222 1.717 -3.872 1.00 95.25 100 VAL A O 1
ATOM 758 N N . SER A 1 101 ? 1.744 3.656 -2.855 1.00 92.62 101 SER A N 1
ATOM 759 C CA . SER A 1 101 ? 2.773 4.437 -3.553 1.00 92.62 101 SER A CA 1
ATOM 760 C C . SER A 1 101 ? 4.191 3.945 -3.232 1.00 92.62 101 SER A C 1
ATOM 762 O O . SER A 1 101 ? 5.018 3.795 -4.136 1.00 92.62 101 SER A O 1
ATOM 764 N N . LEU A 1 102 ? 4.470 3.623 -1.962 1.00 93.56 102 LEU A N 1
ATOM 765 C CA . LEU A 1 102 ? 5.749 3.033 -1.551 1.00 93.56 102 LEU A CA 1
ATOM 766 C C . LEU A 1 102 ? 6.000 1.683 -2.236 1.00 93.56 102 LEU A C 1
ATOM 768 O O . LEU A 1 102 ? 7.110 1.451 -2.7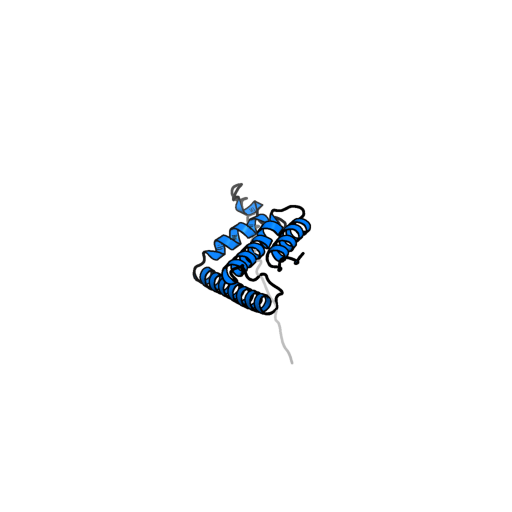32 1.00 93.56 102 LEU A O 1
ATOM 772 N N . LEU A 1 103 ? 4.973 0.828 -2.301 1.00 91.44 103 LEU A N 1
ATOM 773 C CA . LEU A 1 103 ? 5.038 -0.488 -2.935 1.00 91.44 103 LEU A CA 1
ATOM 774 C C . LEU A 1 103 ? 5.215 -0.387 -4.455 1.00 91.44 103 LEU A C 1
ATOM 776 O O . LEU A 1 103 ? 6.077 -1.064 -5.015 1.00 91.44 103 LEU A O 1
ATOM 780 N N . ALA A 1 104 ? 4.460 0.489 -5.120 1.00 88.69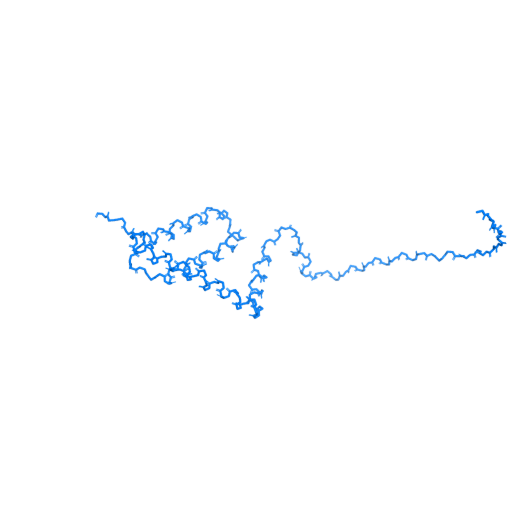 104 ALA A N 1
ATOM 781 C CA . ALA A 1 104 ? 4.569 0.718 -6.559 1.00 88.69 104 ALA A CA 1
ATOM 782 C C . ALA A 1 104 ? 5.986 1.175 -6.952 1.00 88.69 104 ALA A C 1
ATOM 784 O O . ALA A 1 104 ? 6.563 0.681 -7.925 1.00 88.69 104 ALA A O 1
ATOM 785 N N . GLY A 1 105 ? 6.596 2.043 -6.137 1.00 88.50 105 GLY A N 1
ATOM 786 C CA . GLY A 1 105 ? 7.965 2.520 -6.343 1.00 88.50 105 GLY A CA 1
ATOM 787 C C . GLY A 1 105 ? 9.062 1.461 -6.156 1.00 88.50 105 GLY A C 1
ATOM 788 O O . GLY A 1 105 ? 10.193 1.691 -6.585 1.00 88.50 105 GLY A O 1
ATOM 789 N N . ARG A 1 106 ? 8.763 0.296 -5.560 1.00 90.44 106 ARG A N 1
ATOM 790 C CA . ARG A 1 106 ? 9.754 -0.768 -5.303 1.00 90.44 106 ARG A CA 1
ATOM 791 C C . ARG A 1 106 ? 10.371 -1.304 -6.587 1.00 90.44 106 ARG A C 1
ATOM 793 O O . ARG A 1 106 ? 11.576 -1.525 -6.646 1.00 90.44 106 ARG A O 1
ATOM 800 N N . SER A 1 107 ? 9.556 -1.517 -7.620 1.00 81.62 107 SER A N 1
ATOM 801 C CA . SER A 1 107 ? 10.038 -2.031 -8.908 1.00 81.62 107 SER A CA 1
ATOM 802 C C . SER A 1 107 ? 11.026 -1.055 -9.551 1.00 81.62 107 SER A C 1
ATOM 804 O O . SER A 1 107 ? 12.112 -1.460 -9.964 1.00 81.62 107 SER A O 1
ATOM 806 N N . PHE A 1 108 ? 10.679 0.234 -9.554 1.00 84.31 108 PHE A N 1
ATOM 807 C CA . PHE A 1 108 ? 11.532 1.311 -10.042 1.00 84.31 108 PHE A CA 1
ATOM 808 C C . PHE A 1 108 ? 12.863 1.337 -9.287 1.00 84.31 108 PHE A C 1
ATOM 810 O O . PHE A 1 108 ? 13.923 1.222 -9.901 1.00 84.31 108 PHE A O 1
ATOM 817 N N . ARG A 1 109 ? 12.823 1.392 -7.949 1.00 91.25 109 ARG A N 1
ATOM 818 C CA . ARG A 1 109 ? 14.038 1.398 -7.122 1.00 91.25 109 ARG A CA 1
ATOM 819 C C . ARG A 1 109 ? 14.882 0.146 -7.339 1.00 91.25 109 ARG A C 1
ATOM 821 O O . ARG A 1 109 ? 16.088 0.259 -7.516 1.00 91.25 109 ARG A O 1
ATOM 828 N N . ALA A 1 110 ? 14.267 -1.029 -7.462 1.00 85.44 110 ALA A N 1
ATOM 829 C CA . ALA A 1 110 ? 14.980 -2.276 -7.736 1.00 85.44 110 ALA A CA 1
ATOM 830 C C . ALA A 1 110 ? 15.772 -2.276 -9.058 1.00 85.44 110 ALA A C 1
ATOM 832 O O . ALA A 1 110 ? 16.666 -3.115 -9.222 1.00 85.44 110 ALA A O 1
ATOM 833 N N . ALA A 1 111 ? 15.444 -1.377 -9.987 1.00 86.25 111 ALA A N 1
ATOM 834 C CA . ALA A 1 111 ? 16.103 -1.260 -11.278 1.00 86.25 111 ALA A CA 1
ATOM 835 C C . ALA A 1 111 ? 17.103 -0.114 -11.394 1.00 86.25 111 ALA A C 1
ATOM 837 O O . ALA A 1 111 ? 18.038 -0.240 -12.184 1.00 86.25 111 ALA A O 1
ATOM 838 N N . VAL A 1 112 ? 16.916 0.978 -10.647 1.00 88.06 112 VAL A N 1
ATOM 839 C CA . VAL A 1 112 ? 17.770 2.173 -10.769 1.00 88.06 112 VAL A CA 1
ATOM 840 C C . VAL A 1 112 ? 18.624 2.466 -9.537 1.00 88.06 112 VAL A C 1
ATOM 842 O O . VAL A 1 112 ? 19.591 3.211 -9.655 1.00 88.06 112 VAL A O 1
ATOM 845 N N . VAL A 1 113 ? 18.303 1.897 -8.371 1.00 86.75 113 VAL A N 1
ATOM 846 C CA . VAL A 1 113 ? 19.025 2.145 -7.116 1.00 86.75 113 VAL A CA 1
ATOM 847 C C . VAL A 1 113 ? 20.086 1.056 -6.891 1.00 86.75 113 VAL A C 1
ATOM 849 O O . VAL A 1 113 ? 19.733 -0.122 -6.763 1.00 86.75 113 VAL A O 1
ATOM 852 N N . PRO A 1 114 ? 21.385 1.413 -6.825 1.00 87.56 114 PRO A N 1
ATOM 853 C CA . PRO A 1 114 ? 22.417 0.522 -6.297 1.00 87.56 114 PRO A CA 1
ATOM 854 C C . PRO A 1 114 ? 22.121 0.176 -4.832 1.00 87.56 114 PRO A C 1
ATOM 856 O O . PRO A 1 114 ? 21.592 1.009 -4.107 1.00 87.56 114 PRO A O 1
ATOM 859 N N . ASP A 1 115 ? 22.467 -1.036 -4.390 1.00 90.44 115 ASP A N 1
ATOM 860 C CA . ASP A 1 115 ? 22.173 -1.510 -3.022 1.00 90.44 115 ASP A CA 1
ATOM 861 C C . ASP A 1 115 ? 20.674 -1.428 -2.647 1.00 90.44 115 ASP A C 1
ATOM 86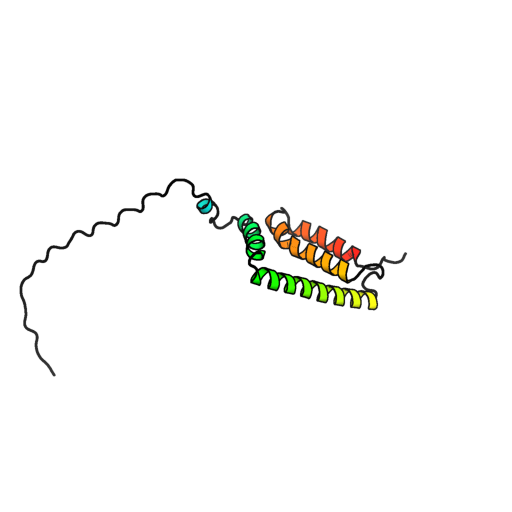3 O O . ASP A 1 115 ? 20.264 -0.992 -1.570 1.00 90.44 115 ASP A O 1
ATOM 867 N N . ARG A 1 116 ? 19.817 -1.847 -3.587 1.00 89.25 116 ARG A N 1
ATOM 868 C CA . ARG A 1 116 ? 18.351 -1.794 -3.454 1.00 89.25 116 ARG A CA 1
ATOM 869 C C . ARG A 1 116 ? 17.819 -2.414 -2.160 1.00 89.25 116 ARG A C 1
ATOM 871 O O . ARG A 1 116 ? 16.808 -1.956 -1.652 1.00 89.25 116 ARG A O 1
ATOM 878 N N . GLU A 1 117 ? 18.450 -3.467 -1.646 1.00 90.75 117 GLU A N 1
ATOM 879 C CA . GLU A 1 117 ? 17.946 -4.187 -0.471 1.00 90.75 117 GLU A CA 1
ATOM 880 C C . GLU A 1 117 ? 18.072 -3.330 0.782 1.00 90.75 117 GLU A C 1
ATOM 882 O O . GLU A 1 117 ? 17.105 -3.200 1.535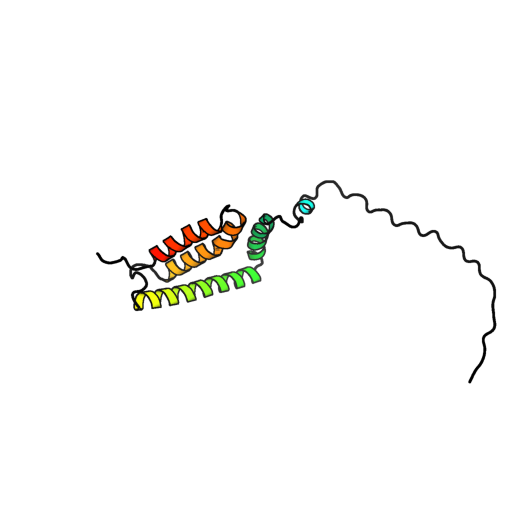 1.00 90.75 117 GLU A O 1
ATOM 887 N N . ARG A 1 118 ? 19.220 -2.666 0.942 1.00 94.44 118 ARG A N 1
ATOM 888 C CA . ARG A 1 118 ? 19.429 -1.692 2.004 1.00 94.44 118 ARG A CA 1
ATOM 889 C C . ARG A 1 118 ? 18.449 -0.527 1.894 1.00 94.44 118 ARG A C 1
ATOM 891 O O . ARG A 1 118 ? 17.802 -0.195 2.880 1.00 94.44 118 ARG A O 1
ATOM 898 N N . VAL A 1 119 ? 18.288 0.053 0.703 1.00 93.69 119 VAL A N 1
ATOM 899 C CA . VAL A 1 119 ? 17.375 1.193 0.507 1.00 93.69 119 VAL A CA 1
ATOM 900 C C . VAL A 1 119 ? 15.917 0.809 0.768 1.00 93.69 119 VAL A C 1
ATOM 902 O O . VAL A 1 119 ? 15.193 1.562 1.412 1.00 93.69 119 VAL A O 1
ATOM 905 N N . GLU A 1 120 ? 15.462 -0.370 0.336 1.00 93.06 120 GLU A N 1
ATOM 906 C CA . GLU A 1 120 ? 14.107 -0.836 0.659 1.00 93.06 120 GLU A CA 1
ATOM 907 C C . GLU A 1 120 ? 13.914 -1.046 2.167 1.00 93.06 120 GLU A C 1
ATOM 909 O O . GLU A 1 120 ? 12.845 -0.720 2.687 1.00 93.06 120 GLU A O 1
ATOM 914 N N . ALA A 1 121 ? 14.922 -1.555 2.884 1.00 93.44 121 ALA A N 1
ATOM 915 C CA . ALA A 1 121 ? 14.863 -1.690 4.339 1.00 93.44 121 ALA A CA 1
ATOM 916 C C . ALA A 1 121 ? 14.792 -0.315 5.031 1.00 93.44 121 ALA A C 1
ATOM 918 O O . ALA A 1 121 ? 13.928 -0.098 5.884 1.00 93.44 121 ALA A O 1
ATOM 919 N N . GLU A 1 122 ? 15.637 0.629 4.605 1.00 94.38 122 GLU A N 1
ATOM 920 C CA . GLU A 1 122 ? 15.676 2.010 5.104 1.00 94.38 122 GLU A CA 1
ATOM 921 C C . GLU A 1 122 ? 14.407 2.812 4.764 1.00 94.38 122 GLU A C 1
ATOM 923 O O . GLU A 1 122 ? 14.109 3.783 5.450 1.00 94.38 122 GLU A O 1
ATOM 928 N N . LEU A 1 123 ? 13.621 2.407 3.761 1.00 94.25 123 LEU A N 1
ATOM 929 C CA . LEU A 1 123 ? 12.305 2.991 3.470 1.00 94.25 123 LEU A CA 1
ATOM 930 C C . LEU A 1 123 ? 11.173 2.310 4.245 1.00 94.25 123 LEU A C 1
ATOM 932 O O . LEU A 1 123 ? 10.275 2.981 4.753 1.00 94.25 123 LEU A O 1
ATOM 936 N N . THR A 1 124 ? 11.203 0.980 4.337 1.00 93.62 124 THR A N 1
ATOM 937 C CA . THR A 1 124 ? 10.118 0.191 4.936 1.00 93.62 124 THR A CA 1
ATOM 938 C C . THR A 1 124 ? 10.024 0.426 6.437 1.00 93.62 124 THR A C 1
ATOM 940 O O . THR A 1 124 ? 8.937 0.647 6.965 1.00 93.62 124 THR A O 1
ATOM 943 N N . GLU A 1 125 ? 11.155 0.401 7.136 1.00 94.31 125 GLU A N 1
ATOM 944 C CA . GLU A 1 125 ? 11.172 0.480 8.595 1.00 94.31 125 GLU A CA 1
ATOM 945 C C . GLU A 1 125 ? 10.663 1.843 9.118 1.00 94.31 125 GLU A C 1
ATOM 947 O O . GLU A 1 125 ? 9.759 1.855 9.959 1.00 94.31 125 GLU A O 1
ATOM 952 N N . PRO A 1 126 ? 11.123 3.007 8.611 1.00 94.50 126 PRO A N 1
ATOM 953 C CA . PRO A 1 126 ? 10.540 4.295 8.983 1.00 94.50 126 PRO A CA 1
ATOM 954 C C . PRO A 1 126 ? 9.071 4.428 8.583 1.00 94.50 126 PRO A C 1
ATOM 956 O O . PRO A 1 126 ? 8.298 5.014 9.340 1.00 94.50 126 PRO A O 1
ATOM 959 N N . ALA A 1 127 ? 8.674 3.861 7.438 1.00 94.69 127 ALA A N 1
ATOM 960 C CA . ALA A 1 127 ? 7.287 3.907 6.998 1.00 94.69 127 ALA A CA 1
ATOM 961 C C . ALA A 1 127 ? 6.352 3.135 7.948 1.00 94.69 127 ALA A C 1
ATOM 963 O O . ALA A 1 127 ? 5.290 3.616 8.334 1.00 94.69 127 ALA A O 1
ATOM 964 N N . LEU A 1 128 ? 6.754 1.947 8.397 1.00 94.62 128 LEU A N 1
ATOM 965 C CA . LEU A 1 128 ? 5.978 1.207 9.393 1.00 94.62 128 LEU A CA 1
ATOM 966 C C . LEU A 1 128 ? 6.007 1.904 10.754 1.00 94.62 128 LEU A C 1
ATOM 968 O O . LEU A 1 128 ? 4.990 1.955 11.445 1.00 94.62 128 LEU A O 1
ATOM 972 N N . ARG A 1 129 ? 7.145 2.491 11.136 1.00 95.44 129 ARG A N 1
ATOM 973 C CA . ARG A 1 129 ? 7.269 3.251 12.383 1.00 95.44 129 ARG A CA 1
ATOM 974 C C . ARG A 1 129 ? 6.327 4.449 12.429 1.00 95.44 129 ARG A C 1
ATOM 976 O O . ARG A 1 129 ? 5.751 4.691 13.482 1.00 95.44 129 ARG A O 1
ATOM 983 N N . SER A 1 130 ? 6.126 5.164 11.321 1.00 94.62 130 SER A N 1
ATOM 984 C CA . SER A 1 130 ? 5.231 6.328 11.299 1.00 94.62 130 SER A CA 1
ATOM 985 C C . SER A 1 130 ? 3.755 5.975 11.502 1.00 94.62 130 SER A C 1
ATOM 987 O O . SER A 1 130 ? 2.972 6.864 11.834 1.00 94.62 130 SER A O 1
ATOM 989 N N . LEU A 1 131 ? 3.376 4.705 11.309 1.00 96.25 131 LEU A N 1
ATOM 990 C CA . LEU A 1 131 ? 2.023 4.194 11.545 1.00 96.25 131 LEU A CA 1
ATOM 991 C C . LEU A 1 131 ? 1.806 3.713 12.984 1.00 96.25 131 LEU A C 1
ATOM 993 O O . LEU A 1 131 ? 0.664 3.640 13.435 1.00 96.25 131 LEU A O 1
ATOM 997 N N . ARG A 1 132 ? 2.877 3.372 13.704 1.00 95.56 132 ARG A N 1
ATOM 998 C CA . ARG A 1 132 ? 2.777 2.857 15.071 1.00 95.56 132 ARG A CA 1
ATOM 999 C C . ARG A 1 132 ? 2.364 3.969 16.046 1.00 95.56 132 ARG A C 1
ATOM 1001 O O . ARG A 1 132 ? 2.678 5.137 15.804 1.00 95.56 132 ARG A O 1
ATOM 1008 N N . PRO A 1 133 ? 1.691 3.623 17.155 1.00 93.12 133 PRO A N 1
ATOM 1009 C CA . PRO A 1 133 ? 1.458 4.547 18.253 1.00 93.12 133 PRO A CA 1
ATOM 1010 C C . PRO A 1 133 ? 2.774 5.153 18.742 1.00 93.12 133 PRO A C 1
ATOM 1012 O O . PRO A 1 133 ? 3.819 4.492 18.721 1.00 93.12 133 PRO A O 1
ATOM 1015 N N . ALA A 1 134 ? 2.719 6.393 19.231 1.00 82.19 134 ALA A N 1
ATOM 1016 C CA . ALA A 1 134 ? 3.806 6.908 20.048 1.00 82.19 134 ALA A CA 1
ATOM 1017 C C . ALA A 1 134 ? 3.969 5.963 21.246 1.00 82.19 134 ALA A C 1
ATOM 1019 O O . ALA A 1 134 ? 2.990 5.644 21.922 1.00 82.19 134 ALA A O 1
ATOM 1020 N N . ARG A 1 135 ? 5.190 5.473 21.488 1.00 72.44 135 ARG A N 1
ATOM 1021 C CA . ARG A 1 135 ? 5.484 4.835 22.773 1.00 72.44 135 ARG A CA 1
ATOM 1022 C C . ARG A 1 135 ? 5.280 5.923 23.819 1.00 72.44 135 ARG A C 1
ATOM 1024 O O . ARG A 1 135 ? 5.981 6.927 23.755 1.00 72.44 135 ARG A O 1
ATOM 1031 N N . GLY A 1 136 ? 4.277 5.760 24.678 1.00 60.06 136 GLY A N 1
ATOM 1032 C CA . GLY A 1 136 ? 4.096 6.655 25.814 1.00 60.06 136 GLY A CA 1
ATOM 1033 C C . GLY A 1 136 ? 5.383 6.675 26.635 1.00 60.06 136 GLY A C 1
ATOM 1034 O O . GLY A 1 136 ? 5.930 5.607 26.923 1.00 60.06 136 GLY A O 1
ATOM 1035 N N . GLU A 1 137 ? 5.880 7.876 26.917 1.00 41.38 137 GLU A N 1
ATOM 1036 C CA . GLU A 1 137 ? 6.752 8.127 28.068 1.00 41.38 137 GLU A CA 1
ATOM 1037 C C . GLU A 1 137 ? 5.925 8.088 29.357 1.00 41.38 137 GLU A C 1
ATOM 1039 O O . GLU A 1 137 ? 4.738 8.495 29.306 1.00 41.38 137 GLU A O 1
#

Sequence (137 aa):
MPGSVPCRPGGEGRTPRRTRPARPEPGPPGSRSGRFHRPGFRGFLFADATALAHAPDLGEALRQVHQHVARILADLLCRGRAAGDVRTDIDAGTAAWWLVSLLAGRSFRAAVVPDRERVEAELTEPALRSLRPARGE

InterPro domains:
  IPR036271 Tetracyclin repressor-like, C-terminal domain superfamily [SSF48498] (37-121)
  IPR049445 Transcriptional regulator SbtR-like, C-terminal domain [PF21597] (47-132)

Organism: NCBI:txid68898

Secondary structure (DSSP, 8-state):
-------------------PPPPP----S--GGGGT-STT-TTHHHHHHHHHTTSHHHHHHHHHHHHHHHHHHHHHHHHHHHHTSS-TTS-HHHHHHHHHHHHHHHHHHHHH-TTHHHHHHHHHHHHHHHHSPP---

Foldseek 3Di:
DDDDDDDDDDDPDDDDPPDDPPDPDPPDPDPVVVVCPDPPNLVVVVVVVVVVCPPVVNVVVVVVVLVVQLVVQLVVLVVCVVVLFFADPDRSSVLSNVVSVLVVCLSVCVRPPDVSVVVNVVVVVVSSVNGGYDPDD

Radius of gyration: 32.39 Å; chains: 1; bounding box: 33×74×98 Å

pLDDT: mean 73.88, std 22.54, range [30.8, 98.62]